Protein AF-A0A0U3JK70-F1 (afdb_monomer_lite)

Structure (mmCIF, N/CA/C/O backbone):
data_AF-A0A0U3JK70-F1
#
_entry.id   AF-A0A0U3JK70-F1
#
loop_
_atom_site.group_PDB
_atom_site.id
_atom_site.type_symbol
_atom_site.label_atom_id
_atom_site.label_alt_id
_atom_site.label_comp_id
_atom_site.label_asym_id
_atom_site.label_entity_id
_atom_site.label_seq_id
_atom_site.pdbx_PDB_ins_code
_atom_site.Cartn_x
_atom_site.Cartn_y
_atom_site.Cartn_z
_atom_site.occupancy
_atom_site.B_iso_or_equiv
_atom_site.auth_seq_id
_atom_site.auth_comp_id
_atom_s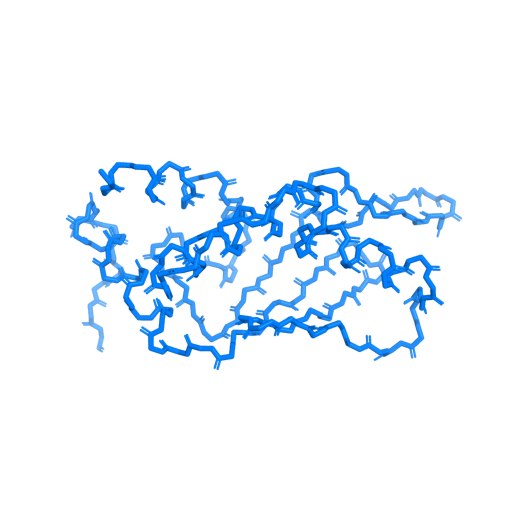ite.auth_asym_id
_atom_site.auth_atom_id
_atom_site.pdbx_PDB_model_num
ATOM 1 N N . MET A 1 1 ? -8.112 -0.170 21.995 1.00 52.09 1 MET A N 1
ATOM 2 C CA . MET A 1 1 ? -8.188 -0.505 20.551 1.00 52.09 1 MET A CA 1
ATOM 3 C C . MET A 1 1 ? -7.997 0.710 19.644 1.00 52.09 1 MET A C 1
ATOM 5 O O . MET A 1 1 ? -7.230 0.596 18.703 1.00 52.09 1 MET A O 1
ATOM 9 N N . GLN A 1 2 ? -8.614 1.867 19.923 1.00 51.53 2 GLN A N 1
ATOM 10 C CA . GLN A 1 2 ? -8.512 3.052 19.049 1.00 51.53 2 GLN A CA 1
ATOM 11 C C . GLN A 1 2 ? -7.090 3.645 18.944 1.00 51.53 2 GLN A C 1
ATOM 13 O O . GLN A 1 2 ? -6.647 3.930 17.838 1.00 51.53 2 GLN A O 1
ATOM 18 N N . GLN A 1 3 ? -6.336 3.716 20.051 1.00 54.97 3 GLN A N 1
ATOM 19 C CA . GLN A 1 3 ? -4.959 4.243 20.063 1.00 54.97 3 GLN A CA 1
ATOM 20 C C . GLN A 1 3 ? -3.994 3.472 19.139 1.00 54.97 3 GLN A C 1
ATOM 22 O O . GLN A 1 3 ? -3.217 4.075 18.411 1.00 54.97 3 GLN A O 1
ATOM 27 N N . CYS A 1 4 ? -4.116 2.138 19.094 1.00 61.06 4 CYS A N 1
ATOM 28 C CA . CYS A 1 4 ? -3.256 1.273 18.281 1.00 61.06 4 CYS A CA 1
ATOM 29 C C . CYS A 1 4 ? -3.411 1.549 16.778 1.00 61.06 4 CYS A C 1
ATOM 31 O O . CYS A 1 4 ? -2.422 1.613 16.058 1.00 61.06 4 CYS A O 1
ATOM 33 N N . LEU A 1 5 ? -4.641 1.786 16.308 1.00 62.62 5 LEU A N 1
ATOM 34 C CA . LEU A 1 5 ? -4.906 2.100 14.902 1.00 62.62 5 LEU A CA 1
ATOM 35 C C . LEU A 1 5 ? -4.256 3.423 14.469 1.00 62.62 5 LEU A C 1
ATOM 37 O O . LEU A 1 5 ? -3.823 3.561 13.331 1.00 62.62 5 LEU A O 1
ATOM 41 N N . ILE A 1 6 ? -4.186 4.392 15.379 1.00 63.00 6 ILE A N 1
ATOM 42 C CA . ILE A 1 6 ? -3.623 5.719 15.111 1.00 63.00 6 ILE A CA 1
ATOM 43 C C . ILE A 1 6 ? -2.108 5.669 15.084 1.00 63.00 6 ILE A C 1
ATOM 45 O O . ILE A 1 6 ? -1.506 6.336 14.252 1.00 63.00 6 ILE A O 1
ATOM 49 N N . ASP A 1 7 ? -1.496 4.877 15.960 1.00 63.75 7 ASP A N 1
ATOM 50 C CA . ASP A 1 7 ? -0.049 4.681 15.944 1.00 63.75 7 ASP A CA 1
ATOM 51 C C . ASP A 1 7 ? 0.389 3.984 14.645 1.00 63.75 7 ASP A C 1
ATOM 53 O O . ASP A 1 7 ? 1.389 4.376 14.050 1.00 63.75 7 ASP A O 1
ATOM 57 N N . ILE A 1 8 ? -0.425 3.051 14.133 1.00 61.69 8 ILE A N 1
ATOM 58 C CA . ILE A 1 8 ? -0.244 2.439 12.805 1.00 61.69 8 ILE A CA 1
ATOM 59 C C . ILE A 1 8 ? -0.448 3.470 11.689 1.00 61.69 8 ILE A C 1
ATOM 61 O O . ILE A 1 8 ? 0.314 3.530 10.732 1.00 61.69 8 ILE A O 1
ATOM 65 N N . PHE A 1 9 ? -1.466 4.323 11.800 1.00 63.47 9 PHE A N 1
ATOM 66 C CA . PHE A 1 9 ? -1.684 5.376 10.812 1.00 63.47 9 PHE A CA 1
ATOM 67 C C . PHE A 1 9 ? -0.523 6.384 10.793 1.00 63.47 9 PHE A C 1
ATOM 69 O O . PHE A 1 9 ? -0.108 6.821 9.727 1.00 63.47 9 PHE A O 1
ATOM 76 N N . LYS A 1 10 ? 0.057 6.720 11.949 1.00 60.62 10 LYS A N 1
ATOM 77 C CA . LYS A 1 10 ? 1.260 7.560 12.044 1.00 60.62 10 LYS A CA 1
ATOM 78 C C . LYS A 1 10 ? 2.514 6.888 11.489 1.00 60.62 10 LYS A C 1
ATOM 80 O O . LYS A 1 10 ? 3.381 7.606 11.003 1.00 60.62 10 LYS A O 1
ATOM 85 N N . SER A 1 11 ? 2.636 5.561 11.593 1.00 58.62 11 SER A N 1
ATOM 86 C CA . SER A 1 11 ? 3.807 4.836 11.078 1.00 58.62 11 SER A CA 1
ATOM 87 C C . SER A 1 11 ? 3.843 4.788 9.550 1.00 58.62 11 SER A C 1
ATOM 89 O O . SER A 1 11 ? 4.911 4.613 8.961 1.00 58.62 11 SER A O 1
ATOM 91 N N . LEU A 1 12 ? 2.707 5.020 8.887 1.00 60.56 12 LEU A N 1
ATOM 92 C CA . LEU A 1 12 ? 2.674 5.228 7.445 1.00 60.56 12 LEU A CA 1
ATOM 93 C C . LEU A 1 12 ? 3.410 6.526 7.096 1.00 60.56 12 LEU A C 1
ATOM 95 O O . LEU A 1 12 ? 3.077 7.600 7.579 1.00 60.56 12 LEU A O 1
ATOM 99 N N . SER A 1 13 ? 4.432 6.438 6.244 1.00 48.38 13 SER A N 1
ATOM 100 C CA . SER A 1 13 ? 5.143 7.624 5.757 1.00 48.38 13 SER A CA 1
ATOM 101 C C . SER A 1 13 ? 4.216 8.451 4.859 1.00 48.38 13 SER A C 1
ATOM 103 O O . SER A 1 13 ? 3.817 8.026 3.770 1.00 48.38 13 SER A O 1
ATOM 105 N N . TRP A 1 14 ? 3.871 9.646 5.336 1.00 60.00 14 TRP A N 1
ATOM 106 C CA . TRP A 1 14 ? 2.978 10.604 4.676 1.00 60.00 14 TRP A CA 1
ATOM 107 C C . TRP A 1 14 ? 3.712 11.578 3.743 1.00 60.00 14 TRP A C 1
ATOM 109 O O . TRP A 1 14 ? 3.085 12.472 3.181 1.00 60.00 14 TRP A O 1
ATOM 119 N N . ASP A 1 15 ? 5.019 11.394 3.526 1.00 45.12 15 ASP A N 1
ATOM 120 C CA . ASP A 1 15 ? 5.921 12.363 2.879 1.00 45.12 15 ASP A CA 1
ATOM 121 C C . ASP A 1 15 ? 5.749 12.506 1.353 1.00 45.12 15 ASP A C 1
ATOM 123 O O . ASP A 1 15 ? 6.667 12.921 0.641 1.00 45.12 15 ASP A O 1
ATOM 127 N N . TYR A 1 16 ? 4.576 12.179 0.804 1.00 45.62 16 TYR A N 1
ATOM 128 C CA . TYR A 1 16 ? 4.290 12.381 -0.613 1.00 45.62 16 TYR A CA 1
ATOM 129 C C . TYR A 1 16 ? 3.266 13.491 -0.826 1.00 45.62 16 TYR A C 1
ATOM 131 O O . TYR A 1 16 ? 2.175 13.457 -0.272 1.00 45.62 16 TYR A O 1
ATOM 139 N N . LYS A 1 17 ? 3.577 14.432 -1.727 1.00 43.09 17 LYS A N 1
ATOM 140 C CA . LYS A 1 17 ? 2.769 15.633 -2.030 1.00 43.09 17 LYS A CA 1
ATOM 141 C C . LYS A 1 17 ? 1.305 15.345 -2.418 1.00 43.09 17 LYS A C 1
ATOM 143 O O . LYS A 1 17 ? 0.475 16.243 -2.357 1.00 43.09 17 LYS A O 1
ATOM 148 N N . THR A 1 18 ? 0.990 14.121 -2.852 1.00 42.41 18 THR A N 1
ATOM 149 C CA . THR A 1 18 ? -0.378 13.687 -3.200 1.00 42.41 18 THR A CA 1
ATOM 150 C C . THR A 1 18 ? -1.055 12.835 -2.128 1.00 42.41 18 THR A C 1
ATOM 152 O O . THR A 1 18 ? -2.223 12.491 -2.295 1.00 42.41 18 THR A O 1
ATOM 155 N N . ASN A 1 19 ? -0.340 12.441 -1.076 1.00 56.12 19 ASN A N 1
ATOM 156 C CA . ASN A 1 19 ? -0.942 11.774 0.068 1.00 56.12 19 ASN A CA 1
ATOM 157 C C . ASN A 1 19 ? -1.524 12.870 0.962 1.00 56.12 19 ASN A C 1
ATOM 159 O O . ASN A 1 19 ? -0.834 13.822 1.316 1.00 56.12 19 ASN A O 1
ATOM 163 N N . ASN A 1 20 ? -2.808 12.766 1.293 1.00 56.31 20 ASN A N 1
ATOM 164 C CA . ASN A 1 20 ? -3.383 13.636 2.304 1.00 56.31 20 ASN A CA 1
ATOM 165 C C . ASN A 1 20 ? -2.997 13.043 3.671 1.00 56.31 20 ASN A C 1
ATOM 167 O O . ASN A 1 20 ? -3.394 11.908 3.938 1.00 56.31 20 ASN A O 1
ATOM 171 N N . PRO A 1 21 ? -2.247 13.762 4.529 1.00 57.66 21 PRO A N 1
ATOM 172 C CA . PRO A 1 21 ? -1.811 13.248 5.832 1.00 57.66 21 PRO A CA 1
ATOM 173 C C . PRO A 1 21 ? -2.977 12.937 6.785 1.00 57.66 21 PRO A C 1
ATOM 175 O O . PRO A 1 21 ? -2.769 12.409 7.872 1.00 57.66 21 PRO A O 1
ATOM 178 N N . CYS A 1 22 ? -4.205 13.276 6.389 1.00 60.12 22 CYS A N 1
ATOM 179 C CA . CYS A 1 22 ? -5.388 13.242 7.234 1.00 60.12 22 CYS A CA 1
ATOM 180 C C . CYS A 1 22 ? -6.447 12.251 6.734 1.00 60.12 22 CYS A C 1
ATOM 182 O O . CYS A 1 22 ? -7.416 11.999 7.446 1.00 60.12 22 CYS A O 1
ATOM 184 N N . MET A 1 23 ? -6.296 11.698 5.521 1.00 68.44 23 MET A N 1
ATOM 185 C CA . MET A 1 23 ? -7.207 10.684 4.983 1.00 68.44 23 MET A CA 1
ATOM 186 C C . MET A 1 23 ? -6.609 9.904 3.809 1.00 68.44 23 MET A C 1
ATOM 188 O O . MET A 1 23 ? -5.914 10.443 2.946 1.00 68.44 23 MET A O 1
ATOM 192 N N . PHE A 1 24 ? -6.988 8.639 3.699 1.00 77.12 24 PHE A N 1
ATOM 193 C CA . PHE A 1 24 ? -6.820 7.864 2.483 1.00 77.12 24 PHE A CA 1
ATOM 194 C C . PHE A 1 24 ? -7.811 8.322 1.409 1.00 77.12 24 PHE A C 1
ATOM 196 O O . PHE A 1 24 ? -9.027 8.302 1.601 1.00 77.12 24 PHE A O 1
ATOM 203 N N . GLY A 1 25 ? -7.281 8.707 0.248 1.00 78.44 25 GLY A N 1
ATOM 204 C CA . GLY A 1 25 ? -8.067 8.817 -0.980 1.00 78.44 25 GLY A CA 1
ATOM 205 C C . GLY A 1 25 ? -8.285 7.448 -1.638 1.00 78.44 25 GLY A C 1
ATOM 206 O O . GLY A 1 25 ? -7.957 6.407 -1.080 1.00 78.44 25 GLY A O 1
ATOM 207 N N . LYS A 1 26 ? -8.763 7.437 -2.890 1.00 83.88 26 LYS A N 1
ATOM 208 C CA . LYS A 1 26 ? -8.925 6.202 -3.693 1.00 83.88 26 LYS A CA 1
ATOM 209 C C . LYS A 1 26 ? -7.611 5.427 -3.902 1.00 83.88 26 LYS A C 1
ATOM 211 O O . LYS A 1 26 ? -7.615 4.218 -4.131 1.00 83.88 26 LYS A O 1
ATOM 216 N N . ARG A 1 27 ? -6.488 6.142 -3.889 1.00 88.06 27 ARG A N 1
ATOM 217 C CA . ARG A 1 27 ? -5.148 5.631 -4.172 1.00 88.06 27 ARG A CA 1
ATOM 218 C C . ARG A 1 27 ? -4.131 6.429 -3.367 1.00 88.06 27 ARG A C 1
ATOM 220 O O . ARG A 1 27 ? -4.299 7.640 -3.239 1.00 88.06 27 ARG A O 1
ATOM 227 N N . ILE A 1 28 ? -3.068 5.775 -2.913 1.00 88.12 28 ILE A N 1
ATOM 228 C CA . ILE A 1 28 ? -1.900 6.430 -2.308 1.00 88.12 28 ILE A CA 1
ATOM 229 C C . ILE A 1 28 ? -0.622 6.082 -3.069 1.00 88.12 28 ILE A C 1
ATOM 231 O O . ILE A 1 28 ? -0.592 5.150 -3.883 1.00 88.12 28 ILE A O 1
ATOM 235 N N . ILE A 1 29 ? 0.433 6.849 -2.814 1.00 88.44 29 ILE A N 1
ATOM 236 C CA . ILE A 1 29 ? 1.771 6.588 -3.343 1.00 88.44 29 ILE A CA 1
ATOM 237 C C . ILE A 1 29 ? 2.696 6.248 -2.178 1.00 88.44 29 ILE A C 1
ATOM 239 O O . ILE A 1 29 ? 2.770 7.003 -1.213 1.00 88.44 29 ILE A O 1
ATOM 243 N N . ILE A 1 30 ? 3.410 5.130 -2.290 1.00 87.06 30 ILE A N 1
ATOM 244 C CA . ILE A 1 30 ? 4.442 4.715 -1.336 1.00 87.06 30 ILE A CA 1
ATOM 245 C C . ILE A 1 30 ? 5.810 4.854 -1.999 1.00 87.06 30 ILE A C 1
ATOM 247 O O . ILE A 1 30 ? 6.014 4.395 -3.128 1.00 87.06 30 ILE A O 1
ATOM 251 N N . ALA A 1 31 ? 6.748 5.485 -1.298 1.00 86.75 31 ALA A N 1
ATOM 252 C CA . ALA A 1 31 ? 8.155 5.524 -1.668 1.00 86.75 31 ALA A CA 1
ATOM 253 C C . ALA A 1 31 ? 9.050 5.626 -0.407 1.00 86.75 31 ALA A C 1
ATOM 255 O O . ALA A 1 31 ? 8.656 6.288 0.555 1.00 86.75 31 ALA A O 1
ATOM 256 N N . PRO A 1 32 ? 10.238 4.996 -0.403 1.00 88.94 32 PRO A N 1
ATOM 257 C CA . PRO A 1 32 ? 10.592 3.886 -1.285 1.00 88.94 32 PRO A CA 1
ATOM 258 C C . PRO A 1 32 ? 9.748 2.637 -0.961 1.00 88.94 32 PRO A C 1
ATOM 260 O O . PRO A 1 32 ? 9.451 2.353 0.193 1.00 88.94 32 PRO A O 1
ATOM 263 N N . LEU A 1 33 ? 9.345 1.905 -1.999 1.00 93.75 33 LEU A N 1
ATOM 264 C CA . LEU A 1 33 ? 8.950 0.494 -1.915 1.00 93.75 33 LEU A CA 1
ATOM 265 C C . LEU A 1 33 ? 10.144 -0.412 -2.258 1.00 93.75 33 LEU A C 1
ATOM 267 O O . LEU A 1 33 ? 10.283 -1.506 -1.722 1.00 93.75 33 LEU A O 1
ATOM 271 N N . LEU A 1 34 ? 10.988 0.042 -3.187 1.00 95.56 34 LEU A N 1
ATOM 272 C CA . LEU A 1 34 ? 12.175 -0.673 -3.638 1.00 95.56 34 LEU A CA 1
ATOM 273 C C . LEU A 1 34 ? 13.412 0.179 -3.361 1.00 95.56 34 LEU A C 1
ATOM 275 O O . LEU A 1 34 ? 13.384 1.395 -3.571 1.00 95.56 34 LEU A O 1
ATOM 279 N N . ASP A 1 35 ? 14.497 -0.481 -2.982 1.00 95.19 35 ASP A N 1
ATOM 280 C CA . ASP A 1 35 ? 15.829 0.102 -2.979 1.00 95.19 35 ASP A CA 1
ATOM 281 C C . ASP A 1 35 ? 16.361 0.098 -4.413 1.00 95.19 35 ASP A C 1
ATOM 283 O O . ASP A 1 35 ? 16.296 -0.915 -5.118 1.00 95.19 35 ASP A O 1
ATOM 287 N N . VAL A 1 36 ? 16.861 1.250 -4.862 1.00 94.75 36 VAL A N 1
ATOM 288 C CA . VAL A 1 36 ? 17.366 1.446 -6.225 1.00 94.75 36 VAL A CA 1
ATOM 289 C C . VAL A 1 36 ? 18.814 1.914 -6.151 1.00 94.75 36 VAL A C 1
ATOM 291 O O . VAL A 1 36 ? 19.100 3.017 -5.682 1.00 94.75 36 VAL A O 1
ATOM 294 N N . TRP A 1 37 ? 19.738 1.084 -6.631 1.00 94.81 37 TRP A N 1
ATOM 295 C CA . TRP A 1 37 ? 21.164 1.405 -6.671 1.00 94.81 37 TRP A CA 1
ATOM 296 C C . TRP A 1 37 ? 21.537 2.132 -7.963 1.00 94.81 37 TRP A C 1
ATOM 298 O O . TRP A 1 37 ? 20.895 1.977 -9.002 1.00 94.81 37 TRP A O 1
ATOM 308 N N . ARG A 1 38 ? 22.651 2.880 -7.934 1.00 92.69 38 ARG A N 1
ATOM 309 C CA . ARG A 1 38 ? 23.187 3.579 -9.121 1.00 92.69 38 ARG A CA 1
ATOM 310 C C . ARG A 1 38 ? 23.496 2.641 -10.293 1.00 92.69 38 ARG A C 1
ATOM 312 O O . ARG A 1 38 ? 23.446 3.077 -11.435 1.00 92.69 38 ARG A O 1
ATOM 319 N N . SER A 1 39 ? 23.793 1.370 -10.017 1.00 92.50 39 SER A N 1
ATOM 320 C CA . SER A 1 39 ? 24.020 0.332 -11.031 1.00 92.50 39 SER A CA 1
ATOM 321 C C . SER A 1 39 ? 22.752 -0.078 -11.791 1.00 92.50 39 SER A C 1
ATOM 323 O O . SER A 1 39 ? 22.839 -0.853 -12.737 1.00 92.50 39 SER A O 1
ATOM 325 N N . GLY A 1 40 ? 21.574 0.393 -11.371 1.00 87.94 40 GLY A N 1
ATOM 326 C CA . GLY A 1 40 ? 20.285 -0.073 -11.879 1.00 87.94 40 GLY A CA 1
ATOM 327 C C . GLY A 1 40 ? 19.807 -1.374 -11.231 1.00 87.94 40 GLY A C 1
ATOM 328 O O . GLY A 1 40 ? 18.721 -1.843 -11.567 1.00 87.94 40 GLY A O 1
ATOM 329 N N . TRP A 1 41 ? 20.577 -1.943 -10.293 1.00 91.38 41 TRP A N 1
ATOM 330 C CA . TRP A 1 41 ? 20.087 -3.033 -9.454 1.00 91.38 41 TRP A CA 1
ATOM 331 C C . TRP A 1 41 ? 18.946 -2.530 -8.568 1.00 91.38 41 TRP A C 1
ATOM 333 O O . TRP A 1 41 ? 18.983 -1.399 -8.072 1.00 91.38 41 TRP A O 1
ATOM 343 N N . VAL A 1 42 ? 17.928 -3.370 -8.398 1.00 94.38 42 VAL A N 1
ATOM 344 C CA . VAL A 1 42 ? 16.746 -3.081 -7.589 1.00 94.38 42 VAL A CA 1
ATOM 345 C C . VAL A 1 42 ? 16.447 -4.250 -6.669 1.00 94.38 42 VAL A C 1
ATOM 347 O O . VAL A 1 42 ? 16.641 -5.410 -7.034 1.00 94.38 42 VAL A O 1
ATOM 350 N N . ARG A 1 43 ? 15.936 -3.940 -5.485 1.00 95.00 43 ARG A N 1
ATOM 351 C CA . ARG A 1 43 ? 15.494 -4.932 -4.508 1.00 95.00 43 ARG A CA 1
ATOM 352 C C . ARG A 1 43 ? 14.264 -4.406 -3.791 1.00 95.00 43 ARG A C 1
ATOM 354 O O . ARG A 1 43 ? 14.132 -3.201 -3.603 1.00 95.00 43 ARG A O 1
ATOM 361 N N . PHE A 1 44 ? 13.387 -5.302 -3.364 1.00 94.31 44 PHE A N 1
ATOM 362 C CA . PHE A 1 44 ? 12.357 -4.947 -2.403 1.00 94.31 44 PHE A CA 1
ATOM 363 C C . PHE A 1 44 ? 12.990 -4.450 -1.095 1.00 94.31 44 PHE A C 1
ATOM 365 O O . PHE A 1 44 ? 13.880 -5.112 -0.552 1.00 94.31 44 PHE A O 1
ATO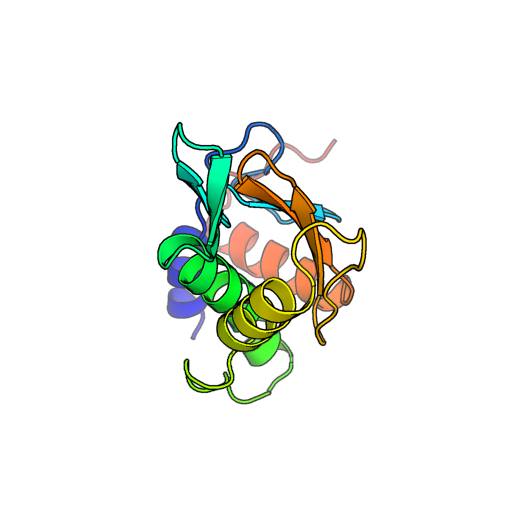M 372 N N . SER A 1 45 ? 12.589 -3.264 -0.626 1.00 93.38 45 SER A N 1
ATOM 373 C CA . SER A 1 45 ? 13.202 -2.663 0.560 1.00 93.38 45 SER A CA 1
ATOM 374 C C . SER A 1 45 ? 12.521 -3.147 1.838 1.00 93.38 45 SER A C 1
ATOM 376 O O . SER A 1 45 ? 11.311 -3.385 1.872 1.00 93.38 45 SER A O 1
ATOM 378 N N . SER A 1 46 ? 13.285 -3.259 2.927 1.00 90.81 46 SER A N 1
ATOM 379 C CA . SER A 1 46 ? 12.722 -3.600 4.243 1.00 90.81 46 SER A CA 1
ATOM 380 C C . SER A 1 46 ? 11.724 -2.545 4.734 1.00 90.81 46 SER A C 1
ATOM 382 O O . SER A 1 46 ? 10.728 -2.878 5.366 1.00 90.81 46 SER A O 1
ATOM 384 N N . ASP A 1 47 ? 11.958 -1.275 4.403 1.00 87.62 47 ASP A N 1
ATOM 385 C CA . ASP A 1 47 ? 11.038 -0.173 4.695 1.00 87.62 47 ASP A CA 1
ATOM 386 C C . ASP A 1 47 ? 9.741 -0.278 3.871 1.00 87.62 47 ASP A C 1
ATOM 388 O O . ASP A 1 47 ? 8.642 -0.128 4.403 1.00 87.62 47 ASP A O 1
ATOM 392 N N . GLY A 1 48 ? 9.848 -0.637 2.588 1.00 89.81 48 GLY A N 1
ATOM 393 C CA . GLY A 1 48 ? 8.705 -0.912 1.722 1.00 89.81 48 GLY A CA 1
ATOM 394 C C . GLY A 1 48 ? 7.838 -2.051 2.254 1.00 89.81 48 GLY A C 1
ATOM 395 O O . GLY A 1 48 ? 6.614 -1.928 2.275 1.00 89.81 48 GLY A O 1
ATOM 396 N N . HIS A 1 49 ? 8.466 -3.119 2.751 1.00 91.38 49 HIS A N 1
ATOM 397 C CA . HIS A 1 49 ? 7.781 -4.231 3.411 1.00 91.38 49 HIS A CA 1
ATOM 398 C C . HIS A 1 49 ? 6.968 -3.763 4.619 1.00 91.38 49 HIS A C 1
ATOM 400 O O . HIS A 1 49 ? 5.759 -3.989 4.678 1.00 91.38 49 HIS A O 1
ATOM 406 N N . THR A 1 50 ? 7.611 -3.056 5.550 1.00 88.88 50 THR A N 1
ATOM 407 C CA . THR A 1 50 ? 6.957 -2.530 6.755 1.00 88.88 50 THR A CA 1
ATOM 408 C C . THR A 1 50 ? 5.800 -1.598 6.406 1.00 88.88 50 THR A C 1
ATOM 410 O O . THR A 1 50 ? 4.719 -1.740 6.968 1.00 88.88 50 THR A O 1
ATOM 413 N N . LYS A 1 51 ? 5.967 -0.702 5.424 1.00 88.94 51 LYS A N 1
ATOM 414 C CA . LYS A 1 51 ? 4.902 0.215 4.982 1.00 88.94 51 LYS A CA 1
ATOM 415 C C . LYS A 1 51 ? 3.677 -0.515 4.438 1.00 88.94 51 LYS A C 1
ATOM 417 O O . LYS A 1 51 ? 2.557 -0.075 4.680 1.00 88.94 51 LYS A O 1
ATOM 422 N N . ILE A 1 52 ? 3.868 -1.606 3.697 1.00 93.06 52 ILE A N 1
ATOM 423 C CA . ILE A 1 52 ? 2.756 -2.403 3.161 1.00 93.06 52 ILE A CA 1
ATOM 424 C C . ILE A 1 52 ? 2.025 -3.142 4.283 1.00 93.06 52 ILE A C 1
ATOM 426 O O . ILE A 1 52 ? 0.794 -3.141 4.308 1.00 93.06 52 ILE A O 1
ATOM 430 N N . ASP A 1 53 ? 2.758 -3.711 5.237 1.00 91.69 53 ASP A N 1
ATOM 431 C CA . ASP A 1 53 ? 2.161 -4.421 6.371 1.00 91.69 53 ASP A CA 1
ATOM 432 C C . ASP A 1 53 ? 1.421 -3.476 7.319 1.00 91.69 53 ASP A C 1
ATOM 434 O O . ASP A 1 53 ? 0.294 -3.761 7.736 1.00 91.69 53 ASP A O 1
ATOM 438 N N . ASP A 1 54 ? 2.010 -2.319 7.608 1.00 87.50 54 ASP A N 1
ATOM 439 C CA . ASP A 1 54 ? 1.367 -1.259 8.379 1.00 87.50 54 ASP A CA 1
ATOM 440 C C . ASP A 1 54 ? 0.128 -0.720 7.657 1.00 87.50 54 ASP A C 1
ATOM 442 O O . ASP A 1 54 ? -0.885 -0.452 8.303 1.00 87.50 54 ASP A O 1
ATOM 446 N N . LEU A 1 55 ? 0.148 -0.639 6.321 1.00 89.25 55 LEU A N 1
ATOM 447 C CA . LEU A 1 55 ? -1.015 -0.217 5.540 1.00 89.25 55 LEU A CA 1
ATOM 448 C C . LEU A 1 55 ? -2.142 -1.248 5.595 1.00 89.25 55 LEU A C 1
ATOM 450 O O . LEU A 1 55 ? -3.309 -0.868 5.670 1.00 89.25 55 LEU A O 1
ATOM 454 N N . ALA A 1 56 ? -1.816 -2.538 5.535 1.00 92.19 56 ALA A N 1
ATOM 455 C CA . ALA A 1 56 ? -2.804 -3.610 5.517 1.00 92.19 56 ALA A CA 1
ATOM 456 C C . ALA A 1 56 ? -3.439 -3.849 6.895 1.00 92.19 56 ALA A C 1
ATOM 458 O O . ALA A 1 56 ? -4.618 -4.202 6.986 1.00 92.19 56 ALA A O 1
ATOM 459 N N . ARG A 1 57 ? -2.692 -3.632 7.983 1.00 89.94 57 ARG A N 1
ATOM 460 C CA . ARG A 1 57 ? -3.112 -3.964 9.353 1.00 89.94 57 ARG A CA 1
ATOM 461 C C . ARG A 1 57 ? -4.472 -3.366 9.768 1.00 89.94 57 ARG A C 1
ATOM 463 O O . ARG A 1 57 ? -5.298 -4.131 10.270 1.00 89.94 57 ARG A O 1
ATOM 470 N N . PRO A 1 58 ? -4.779 -2.072 9.539 1.00 87.75 58 PRO A N 1
ATOM 471 C CA . PRO A 1 58 ? -6.091 -1.493 9.838 1.00 87.75 58 PRO A CA 1
ATOM 472 C C . PRO A 1 58 ? -7.249 -2.196 9.127 1.00 87.75 58 PRO A C 1
ATOM 474 O O . PRO A 1 58 ? -8.331 -2.315 9.697 1.00 87.75 58 PRO A O 1
ATOM 477 N N . PHE A 1 59 ? -7.028 -2.685 7.904 1.00 92.81 59 PHE A N 1
ATOM 478 C CA . PHE A 1 59 ? -8.058 -3.387 7.146 1.00 92.81 59 PHE A CA 1
ATOM 479 C C . PHE A 1 59 ? -8.382 -4.738 7.775 1.00 92.81 59 PHE A C 1
ATOM 481 O O . PHE A 1 59 ? -9.554 -4.992 8.027 1.00 92.81 59 PHE A O 1
ATOM 488 N N . TYR A 1 60 ? -7.373 -5.550 8.114 1.00 93.88 60 TYR A N 1
ATOM 489 C CA . TYR A 1 60 ? -7.592 -6.820 8.820 1.00 93.88 60 TYR A CA 1
ATOM 490 C C . TYR A 1 60 ? -8.361 -6.607 10.130 1.00 93.88 60 TYR A C 1
ATOM 492 O O . TYR A 1 60 ? -9.347 -7.297 10.384 1.00 93.88 60 TYR A O 1
ATOM 500 N N . VAL A 1 61 ? -7.967 -5.602 10.920 1.00 89.88 61 VAL A N 1
ATOM 501 C CA . VAL A 1 61 ? -8.626 -5.279 12.196 1.00 89.88 61 VAL A CA 1
ATOM 502 C C . VAL A 1 61 ? -10.094 -4.891 11.992 1.00 89.88 61 VAL A C 1
ATOM 504 O O . VAL A 1 61 ? -10.965 -5.395 12.698 1.00 89.88 61 VAL A O 1
ATOM 507 N N . LEU A 1 62 ? -10.392 -4.012 11.031 1.00 89.69 62 LEU A N 1
ATOM 508 C CA . LEU A 1 62 ? -11.766 -3.562 10.767 1.00 89.69 62 LEU A CA 1
ATOM 509 C C . LEU A 1 62 ? -12.638 -4.618 10.084 1.00 89.69 62 LEU A C 1
ATOM 511 O O . LEU A 1 62 ? -13.862 -4.561 10.205 1.00 89.69 62 LEU A O 1
ATOM 515 N N . ASP A 1 63 ?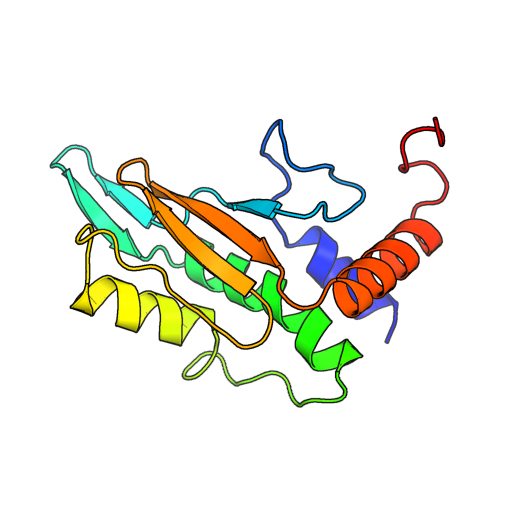 -12.018 -5.559 9.381 1.00 93.69 63 ASP A N 1
ATOM 516 C CA . ASP A 1 63 ? -12.662 -6.720 8.766 1.00 93.69 63 ASP A CA 1
ATOM 517 C C . ASP A 1 63 ? -12.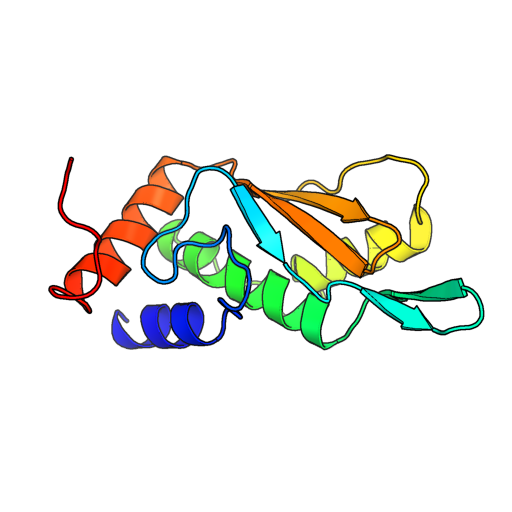825 -7.888 9.761 1.00 93.69 63 ASP A C 1
ATOM 519 O O . ASP A 1 63 ? -13.314 -8.955 9.400 1.00 93.69 63 ASP A O 1
ATOM 523 N N . GLY A 1 64 ? -12.410 -7.712 11.024 1.00 92.75 64 GLY A N 1
ATOM 524 C CA . GLY A 1 64 ? -12.524 -8.731 12.073 1.00 92.75 64 GLY A CA 1
ATOM 525 C C . GLY A 1 64 ? -11.631 -9.955 11.851 1.00 92.75 64 GLY A C 1
ATOM 526 O O . GLY A 1 64 ? -11.899 -11.020 12.405 1.00 92.75 64 GLY A O 1
ATOM 527 N N . ARG A 1 65 ? -10.583 -9.823 11.032 1.00 93.94 65 ARG A N 1
ATOM 528 C CA . ARG A 1 65 ? -9.627 -10.887 10.717 1.00 93.94 65 ARG A CA 1
ATOM 529 C C . ARG A 1 65 ? -8.353 -10.744 11.543 1.00 93.94 65 ARG A C 1
ATOM 531 O O . ARG A 1 65 ? -7.926 -9.644 11.889 1.00 93.94 65 ARG A O 1
ATOM 538 N N . ASN A 1 66 ? -7.698 -11.874 11.797 1.00 91.75 66 ASN A N 1
ATOM 539 C CA . ASN A 1 66 ? -6.368 -11.866 12.396 1.00 91.75 66 ASN A CA 1
ATOM 540 C C . ASN A 1 66 ? -5.360 -11.242 11.428 1.00 91.75 66 ASN A C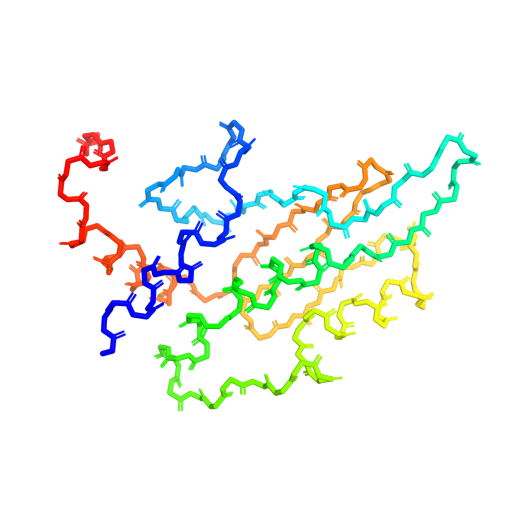 1
ATOM 542 O O . ASN A 1 66 ? -5.327 -11.585 10.245 1.00 91.75 66 ASN A O 1
ATOM 546 N N . VAL A 1 67 ? -4.522 -10.350 11.953 1.00 90.88 67 VAL A N 1
ATOM 547 C CA . VAL A 1 67 ? -3.399 -9.781 11.205 1.00 90.88 67 VAL A CA 1
ATOM 548 C C . VAL A 1 67 ? -2.386 -10.905 10.943 1.00 90.88 67 VAL A C 1
ATOM 550 O O . VAL A 1 67 ? -2.007 -11.591 11.897 1.00 90.88 67 VAL A O 1
ATOM 553 N N . PRO A 1 68 ? -1.960 -11.129 9.688 1.00 91.81 68 PRO A N 1
ATOM 554 C CA . PRO A 1 68 ? -1.008 -12.188 9.365 1.00 91.81 68 PRO A CA 1
ATOM 555 C C . PRO A 1 68 ? 0.363 -11.950 10.018 1.00 91.81 68 PRO A C 1
ATOM 557 O O . PRO A 1 68 ? 0.791 -10.807 10.185 1.00 91.81 68 PRO A O 1
ATOM 560 N N . ASP A 1 69 ? 1.067 -13.040 10.347 1.00 91.81 69 ASP A N 1
ATOM 561 C CA . ASP A 1 69 ? 2.485 -12.989 10.732 1.00 91.81 69 ASP A CA 1
ATOM 562 C C . ASP A 1 69 ? 3.327 -12.410 9.587 1.00 91.81 69 ASP A C 1
ATOM 564 O O . ASP A 1 69 ? 3.009 -12.613 8.412 1.00 91.81 69 ASP A O 1
ATOM 568 N N . TYR A 1 70 ? 4.434 -11.742 9.922 1.00 86.56 70 TYR A N 1
ATOM 569 C CA . TYR A 1 70 ? 5.287 -11.049 8.951 1.00 86.56 70 TYR A CA 1
ATOM 570 C C . TYR A 1 70 ? 5.817 -11.961 7.829 1.00 86.56 70 TYR A C 1
ATOM 572 O O . TYR A 1 70 ? 6.168 -11.471 6.764 1.00 86.56 70 TYR A O 1
ATOM 580 N N . ARG A 1 71 ? 5.885 -13.286 8.038 1.00 88.44 71 ARG A N 1
ATOM 581 C CA . ARG A 1 71 ? 6.352 -14.252 7.023 1.00 88.44 71 ARG A CA 1
ATOM 582 C C . ARG A 1 71 ? 5.346 -14.508 5.906 1.00 88.44 71 ARG A C 1
ATOM 584 O O . ARG A 1 71 ? 5.722 -14.993 4.845 1.00 88.44 71 ARG A O 1
ATOM 591 N N . VAL A 1 72 ? 4.070 -14.247 6.169 1.00 93.94 72 VAL A N 1
ATOM 592 C CA . VAL A 1 72 ? 2.949 -14.490 5.246 1.00 93.94 72 VAL A CA 1
ATOM 593 C C . VAL A 1 72 ? 2.090 -13.236 5.071 1.00 93.94 72 VAL A C 1
ATOM 595 O O . VAL A 1 72 ? 0.944 -13.313 4.620 1.00 93.94 72 VAL A O 1
ATOM 598 N N . SER A 1 73 ? 2.638 -12.082 5.449 1.00 95.31 73 SER A N 1
ATOM 599 C CA . SER A 1 73 ? 1.995 -10.784 5.340 1.00 95.31 73 SER A CA 1
ATOM 600 C C . SER A 1 73 ? 1.878 -10.334 3.884 1.00 95.31 73 SER A C 1
ATOM 602 O O . SER A 1 73 ? 2.428 -10.947 2.964 1.00 95.31 73 SER A O 1
ATOM 604 N N . ASP A 1 74 ? 1.128 -9.260 3.646 1.00 96.75 74 ASP A N 1
ATOM 605 C CA . ASP A 1 74 ? 0.973 -8.732 2.291 1.00 96.75 74 ASP A CA 1
ATOM 606 C C . ASP A 1 74 ? 2.278 -8.107 1.770 1.00 96.75 74 ASP A C 1
ATOM 608 O O . ASP A 1 74 ? 2.531 -8.168 0.566 1.00 96.75 74 ASP A O 1
ATOM 612 N N . GLY A 1 75 ? 3.149 -7.611 2.656 1.00 96.00 75 GLY A N 1
ATOM 613 C CA . GLY A 1 75 ? 4.526 -7.238 2.340 1.00 96.00 75 GLY A CA 1
ATOM 614 C C . GLY A 1 75 ? 5.350 -8.430 1.856 1.00 96.00 75 GLY A C 1
ATOM 615 O O . GLY A 1 75 ? 5.971 -8.341 0.797 1.00 96.00 75 GLY A O 1
ATOM 616 N N . ALA A 1 76 ? 5.283 -9.570 2.552 1.00 96.56 76 ALA A N 1
ATOM 617 C CA . ALA A 1 76 ? 6.029 -10.773 2.178 1.00 96.56 76 ALA A CA 1
ATOM 618 C C . ALA A 1 76 ? 5.549 -11.350 0.839 1.00 96.56 76 ALA A C 1
ATOM 620 O O . ALA A 1 76 ? 6.351 -11.717 -0.022 1.00 96.56 76 ALA A O 1
ATOM 621 N N . LYS A 1 77 ? 4.228 -11.373 0.623 1.00 97.75 77 LYS A N 1
ATOM 622 C CA . LYS A 1 77 ? 3.633 -11.782 -0.659 1.00 97.75 77 LYS A CA 1
ATOM 623 C C . LYS A 1 77 ? 4.043 -10.849 -1.799 1.00 97.75 77 LYS A C 1
ATOM 625 O O . LYS A 1 77 ? 4.296 -11.323 -2.905 1.00 97.75 77 LYS A O 1
ATOM 630 N N . LEU A 1 78 ? 4.104 -9.539 -1.553 1.00 97.75 78 LEU A N 1
ATOM 631 C CA . LEU A 1 78 ? 4.524 -8.565 -2.557 1.00 97.75 78 LEU A CA 1
ATOM 632 C C . LEU A 1 78 ? 6.023 -8.675 -2.878 1.00 97.75 78 LEU A C 1
ATOM 634 O O . LEU A 1 78 ? 6.385 -8.540 -4.045 1.00 97.75 78 LEU A O 1
ATOM 638 N N . ASP A 1 79 ? 6.880 -8.950 -1.893 1.00 97.00 79 ASP A N 1
ATOM 639 C CA . ASP A 1 79 ? 8.313 -9.203 -2.111 1.00 97.00 79 ASP A CA 1
ATOM 640 C C . ASP A 1 79 ? 8.530 -10.462 -2.969 1.00 97.00 79 ASP A C 1
ATOM 642 O O . ASP A 1 79 ? 9.214 -10.423 -3.996 1.00 97.00 79 ASP A O 1
ATOM 646 N N . ALA A 1 80 ? 7.847 -11.562 -2.631 1.00 97.25 80 ALA A N 1
ATOM 647 C CA . ALA A 1 80 ? 7.862 -12.782 -3.438 1.00 97.25 80 ALA A CA 1
ATOM 648 C C . ALA A 1 80 ? 7.366 -12.515 -4.872 1.00 97.25 80 ALA A C 1
ATOM 650 O O . ALA A 1 80 ? 8.035 -12.859 -5.849 1.00 97.25 80 ALA A O 1
ATOM 651 N N . PHE A 1 81 ? 6.245 -11.800 -5.011 1.00 97.88 81 PHE A N 1
ATOM 652 C CA . PHE A 1 81 ? 5.718 -11.399 -6.313 1.00 97.88 81 PHE A CA 1
ATOM 653 C C . PHE A 1 81 ? 6.711 -10.539 -7.103 1.00 97.88 81 PHE A C 1
ATOM 655 O O . PHE A 1 81 ? 6.865 -10.733 -8.310 1.00 97.88 81 PHE A O 1
ATOM 662 N N . PHE A 1 82 ? 7.380 -9.582 -6.457 1.00 96.88 82 PHE A N 1
ATOM 663 C CA . PHE A 1 82 ? 8.394 -8.747 -7.095 1.00 96.88 82 PHE A CA 1
ATOM 664 C C . PHE A 1 82 ? 9.583 -9.589 -7.562 1.00 96.88 82 PHE A C 1
ATOM 666 O O . PHE A 1 82 ? 10.015 -9.443 -8.705 1.00 96.88 82 PHE A O 1
ATOM 673 N N . SER A 1 83 ? 10.061 -10.506 -6.723 1.00 95.19 83 SER A N 1
ATOM 674 C CA . SER A 1 83 ? 11.166 -11.412 -7.039 1.00 95.19 83 SER A CA 1
ATOM 675 C C . SER A 1 83 ? 10.895 -12.223 -8.310 1.00 95.19 83 SER A C 1
ATOM 677 O O . SER A 1 83 ? 11.765 -12.300 -9.176 1.00 95.19 83 SER A O 1
ATOM 679 N N . GLU A 1 84 ? 9.672 -12.728 -8.480 1.00 96.69 84 GLU A N 1
ATOM 680 C CA . GLU A 1 84 ? 9.260 -13.517 -9.650 1.00 96.69 84 GLU A CA 1
ATOM 681 C C . GLU A 1 84 ? 8.981 -12.686 -10.912 1.00 96.69 84 GLU A C 1
ATOM 683 O O . GLU A 1 84 ? 9.163 -13.169 -12.030 1.00 96.69 84 GLU A O 1
ATOM 688 N N . ASN A 1 85 ? 8.485 -11.455 -10.761 1.00 96.31 85 ASN A N 1
ATOM 689 C CA . ASN A 1 85 ? 7.905 -10.706 -11.881 1.00 96.31 85 ASN A CA 1
ATOM 690 C C . ASN A 1 85 ? 8.735 -9.497 -12.317 1.00 96.31 85 ASN A C 1
ATOM 692 O O . ASN A 1 85 ? 8.663 -9.110 -13.488 1.00 96.31 85 ASN A O 1
ATOM 696 N N . GLN A 1 86 ? 9.538 -8.919 -11.420 1.00 93.31 86 GLN A N 1
ATOM 697 C CA . GLN A 1 86 ? 10.333 -7.716 -11.672 1.00 93.31 86 GLN A CA 1
ATOM 698 C C . GLN A 1 86 ? 9.477 -6.660 -12.406 1.00 93.31 86 GLN A C 1
ATOM 700 O O . GLN A 1 86 ? 8.302 -6.479 -12.108 1.00 93.31 86 GLN A O 1
ATOM 705 N N . PHE A 1 87 ? 10.004 -5.964 -13.414 1.00 94.31 87 PHE A N 1
ATOM 706 C CA . PHE A 1 87 ? 9.251 -4.943 -14.156 1.00 94.31 87 PHE A CA 1
ATOM 707 C C . PHE A 1 87 ? 8.541 -5.478 -15.413 1.00 94.31 87 PHE A C 1
ATOM 709 O O . PHE A 1 87 ? 8.607 -4.842 -16.465 1.00 94.31 87 PHE A O 1
ATOM 716 N N . ASN A 1 88 ? 7.852 -6.621 -15.322 1.00 93.88 88 ASN A N 1
ATOM 717 C CA . ASN A 1 88 ? 7.094 -7.204 -16.444 1.00 93.88 88 ASN A CA 1
ATOM 718 C C . ASN A 1 88 ? 5.688 -6.597 -16.659 1.00 93.88 88 ASN A C 1
ATOM 720 O O . ASN A 1 88 ? 4.950 -7.033 -17.539 1.00 93.88 88 ASN A O 1
ATOM 724 N N . GLY A 1 89 ? 5.306 -5.595 -15.861 1.00 90.94 89 GLY A N 1
ATOM 725 C CA . GLY A 1 89 ? 4.040 -4.868 -15.997 1.00 90.94 89 GLY A CA 1
ATOM 726 C C . GLY A 1 89 ? 2.839 -5.498 -15.287 1.00 90.94 89 GLY A C 1
ATOM 727 O O . GLY A 1 89 ? 1.773 -4.872 -15.270 1.00 90.94 89 GLY A O 1
ATOM 728 N N . LYS A 1 90 ? 2.993 -6.676 -14.668 1.00 96.31 90 LYS A N 1
ATOM 729 C CA . LYS A 1 90 ? 1.954 -7.257 -13.812 1.00 96.31 90 LYS A CA 1
ATOM 730 C C . LYS A 1 90 ? 1.727 -6.409 -12.558 1.00 96.31 90 LYS A C 1
ATOM 732 O O . LYS A 1 90 ? 2.605 -5.685 -12.090 1.00 96.31 90 LYS A O 1
ATOM 737 N N . VAL A 1 91 ? 0.517 -6.514 -12.023 1.00 97.75 91 VAL A N 1
ATOM 738 C CA . VAL A 1 91 ? 0.070 -5.819 -10.813 1.00 97.75 91 VAL A CA 1
ATOM 739 C C . VAL A 1 91 ? -0.095 -6.859 -9.716 1.00 97.75 91 VAL A C 1
ATOM 741 O O . VAL A 1 91 ? -0.661 -7.922 -9.963 1.00 97.75 91 VAL A O 1
ATOM 744 N N . PHE A 1 92 ? 0.425 -6.567 -8.527 1.00 98.25 92 PHE A N 1
ATOM 745 C CA . PHE A 1 92 ? 0.174 -7.399 -7.358 1.00 98.25 92 PHE A CA 1
ATOM 746 C C . PHE A 1 92 ? -1.206 -7.077 -6.790 1.00 98.25 92 PHE A C 1
ATOM 748 O O . PHE A 1 92 ? -1.608 -5.915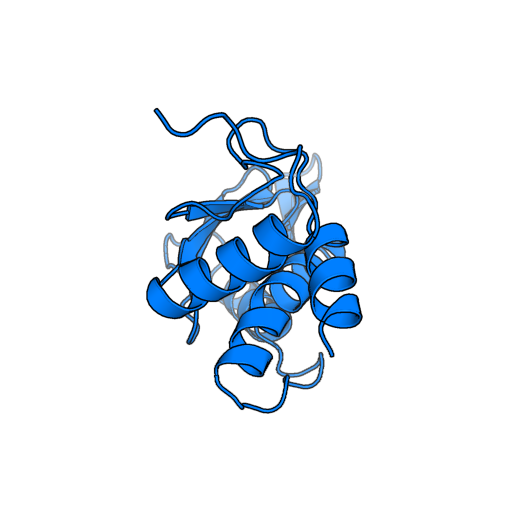 -6.737 1.00 98.25 92 PHE A O 1
ATOM 755 N N . GLU A 1 93 ? -1.920 -8.097 -6.342 1.00 97.81 93 GLU A N 1
ATOM 756 C CA . GLU A 1 93 ? -3.293 -7.995 -5.871 1.00 97.81 93 GLU A CA 1
ATOM 757 C C . GLU A 1 93 ? -3.407 -8.728 -4.527 1.00 97.81 93 GLU A C 1
ATOM 759 O O . GLU A 1 93 ? -3.086 -9.911 -4.447 1.00 97.81 93 GLU A O 1
ATOM 764 N N . CYS A 1 94 ? -3.891 -8.050 -3.484 1.00 95.88 94 CYS A N 1
ATOM 765 C CA . CYS A 1 94 ? -4.294 -8.675 -2.218 1.00 95.88 94 CYS A CA 1
ATOM 766 C C . CYS A 1 94 ? -5.770 -8.370 -1.912 1.00 95.88 94 CYS A C 1
ATOM 768 O O . CYS A 1 94 ? -6.466 -7.756 -2.728 1.00 95.88 94 CYS A O 1
ATOM 770 N N . ASP A 1 95 ? -6.260 -8.787 -0.745 1.00 96.56 95 ASP A N 1
ATOM 771 C CA . ASP A 1 95 ? -7.666 -8.627 -0.350 1.00 96.56 95 ASP A CA 1
ATOM 772 C C . ASP A 1 95 ? -8.106 -7.153 -0.292 1.00 96.56 95 ASP A C 1
ATOM 774 O O . ASP A 1 95 ? -9.236 -6.816 -0.655 1.00 96.56 95 ASP A O 1
ATOM 778 N N . TYR A 1 96 ? -7.208 -6.254 0.123 1.00 96.38 96 TYR A N 1
ATOM 779 C CA . TYR A 1 96 ? -7.560 -4.869 0.448 1.00 96.38 96 TYR A CA 1
ATOM 780 C C . TYR A 1 96 ? -7.123 -3.843 -0.598 1.00 96.38 96 TYR A C 1
ATOM 782 O O . TYR A 1 96 ? -7.745 -2.782 -0.715 1.00 96.38 96 TYR A O 1
ATOM 790 N N . PHE A 1 97 ? -6.094 -4.141 -1.391 1.00 96.88 97 PHE A N 1
ATOM 791 C CA . PHE A 1 97 ? -5.569 -3.221 -2.396 1.00 96.88 97 PHE A CA 1
ATOM 792 C C . PHE A 1 97 ? -4.818 -3.933 -3.528 1.00 96.88 97 PHE A C 1
ATOM 794 O O . PHE A 1 97 ? -4.528 -5.127 -3.474 1.00 96.88 97 PHE A O 1
ATOM 801 N N . SER A 1 98 ? -4.520 -3.173 -4.578 1.00 98.00 98 SER A N 1
ATOM 802 C CA . SER A 1 98 ? -3.603 -3.551 -5.650 1.00 98.00 98 SER A CA 1
ATOM 803 C C . SER A 1 98 ? -2.356 -2.678 -5.632 1.00 98.00 98 SER A C 1
ATOM 805 O O . SER A 1 98 ? -2.414 -1.511 -5.229 1.00 98.00 98 SER A O 1
ATOM 807 N N . VAL A 1 99 ? -1.226 -3.228 -6.074 1.00 97.31 99 VAL A N 1
ATOM 808 C CA . VAL A 1 99 ? 0.076 -2.555 -6.063 1.00 97.31 99 VAL A CA 1
ATOM 809 C C . VAL A 1 99 ? 0.703 -2.584 -7.447 1.00 97.31 99 VAL A C 1
ATOM 811 O O . VAL A 1 99 ? 1.064 -3.635 -7.979 1.00 97.31 99 VAL A O 1
ATOM 814 N N . ARG A 1 100 ? 0.885 -1.390 -8.017 1.00 97.44 100 ARG A N 1
ATOM 815 C CA . ARG A 1 100 ? 1.687 -1.171 -9.223 1.00 97.44 100 ARG A CA 1
ATOM 816 C C . ARG A 1 100 ? 2.961 -0.432 -8.844 1.00 97.44 100 ARG A C 1
ATOM 818 O O . ARG A 1 100 ? 2.893 0.708 -8.391 1.00 97.44 100 ARG A O 1
ATOM 825 N N . TYR A 1 101 ? 4.111 -1.053 -9.062 1.00 95.81 101 TYR A N 1
ATOM 826 C CA . TYR A 1 101 ? 5.419 -0.494 -8.722 1.00 95.81 101 TYR A CA 1
ATOM 827 C C . TYR A 1 101 ? 6.208 -0.061 -9.962 1.00 95.81 101 TYR A C 1
ATOM 829 O O . TYR A 1 101 ? 5.945 -0.493 -11.085 1.00 95.81 101 TYR A O 1
ATOM 837 N N . TYR A 1 102 ? 7.156 0.852 -9.757 1.00 94.38 102 TYR A N 1
ATOM 838 C CA . TYR A 1 102 ? 7.869 1.555 -10.821 1.00 94.38 102 TYR A CA 1
ATOM 839 C C . TYR A 1 102 ? 9.379 1.509 -10.595 1.00 94.38 102 TYR A C 1
ATOM 841 O O . TYR A 1 102 ? 9.842 1.532 -9.458 1.00 94.38 102 TYR A O 1
ATOM 849 N N . LYS A 1 103 ? 10.158 1.547 -11.686 1.00 93.44 103 LYS A N 1
ATOM 850 C CA . LYS A 1 103 ? 11.635 1.490 -11.666 1.00 93.44 103 LYS A CA 1
ATOM 851 C C . LYS A 1 103 ? 12.308 2.551 -10.792 1.00 93.44 103 LYS A C 1
ATOM 853 O O . LYS A 1 103 ? 13.413 2.337 -10.320 1.00 93.44 103 LYS A O 1
ATOM 858 N N . LYS A 1 104 ? 11.629 3.674 -10.539 1.00 92.25 104 LYS A N 1
ATOM 859 C CA . LYS A 1 104 ? 12.088 4.722 -9.614 1.00 92.25 104 LYS A CA 1
ATOM 860 C C . LYS A 1 104 ? 11.936 4.361 -8.125 1.00 92.25 104 LYS A C 1
ATOM 862 O O . LYS A 1 104 ? 12.087 5.231 -7.279 1.00 92.25 104 LYS A O 1
ATOM 867 N N . GLY A 1 105 ? 11.549 3.124 -7.813 1.00 92.38 105 GLY A N 1
ATOM 868 C CA . GLY A 1 105 ? 11.382 2.612 -6.454 1.00 92.38 105 GLY A CA 1
ATOM 869 C C . GLY A 1 105 ? 10.074 2.994 -5.765 1.00 92.38 105 GLY A C 1
ATOM 870 O O . GLY A 1 105 ? 9.893 2.681 -4.597 1.00 92.38 105 GLY A O 1
ATOM 871 N N . SER A 1 106 ? 9.141 3.647 -6.460 1.00 93.25 106 SER A N 1
ATOM 872 C CA . SER A 1 106 ? 7.824 4.009 -5.920 1.00 93.25 106 SER A CA 1
ATOM 873 C C . SER A 1 106 ? 6.748 2.991 -6.287 1.00 93.25 106 SER A C 1
ATOM 875 O O . SER A 1 106 ? 6.847 2.348 -7.335 1.00 93.25 106 SER A O 1
ATOM 877 N N . ALA A 1 107 ? 5.645 2.979 -5.545 1.00 94.00 107 ALA A N 1
ATOM 878 C CA . ALA A 1 107 ? 4.444 2.239 -5.900 1.00 94.00 107 ALA A CA 1
ATOM 879 C C . ALA A 1 107 ? 3.160 3.049 -5.751 1.00 94.00 107 ALA A C 1
ATOM 881 O O . ALA A 1 107 ? 3.048 3.953 -4.929 1.00 94.00 107 ALA A O 1
ATOM 882 N N . HIS A 1 108 ? 2.186 2.700 -6.580 1.00 94.06 108 HIS A N 1
ATOM 883 C CA . HIS A 1 108 ? 0.811 3.153 -6.495 1.00 94.06 108 HIS A CA 1
ATOM 884 C C . HIS A 1 108 ? -0.032 2.050 -5.867 1.00 94.06 108 HIS A C 1
ATOM 886 O O . HIS A 1 108 ? -0.082 0.942 -6.407 1.00 94.06 108 HIS A O 1
ATOM 892 N N . ILE A 1 109 ? -0.715 2.383 -4.775 1.00 94.44 109 ILE A N 1
ATOM 893 C CA . ILE A 1 109 ? -1.606 1.472 -4.058 1.00 94.44 109 ILE A CA 1
ATOM 894 C C . ILE A 1 109 ? -3.047 1.887 -4.312 1.00 94.44 109 ILE A C 1
ATOM 896 O O . ILE A 1 109 ? -3.417 3.007 -3.963 1.00 94.44 109 ILE A O 1
ATOM 900 N N . THR A 1 110 ? -3.854 1.018 -4.917 1.00 95.56 110 THR A N 1
ATOM 901 C CA . THR A 1 110 ? -5.275 1.298 -5.185 1.00 95.56 110 THR A CA 1
ATOM 902 C C . THR A 1 110 ? -6.144 0.445 -4.278 1.00 95.56 110 THR A C 1
ATOM 904 O O . THR A 1 110 ? -6.060 -0.779 -4.328 1.00 95.56 110 THR A O 1
ATOM 907 N N . PHE A 1 111 ? -6.982 1.074 -3.455 1.00 94.94 111 PHE A N 1
ATOM 908 C CA . PHE A 1 111 ? -7.825 0.351 -2.502 1.00 94.94 111 PHE A CA 1
ATOM 909 C C . PHE A 1 111 ? -9.014 -0.333 -3.184 1.00 94.94 111 PHE A C 1
ATOM 911 O O . PHE A 1 111 ? -9.610 0.215 -4.113 1.00 94.94 111 PHE A O 1
ATOM 918 N N . LYS A 1 112 ? -9.378 -1.518 -2.685 1.00 96.31 112 LYS A N 1
ATOM 919 C CA . LYS A 1 112 ? -10.502 -2.339 -3.172 1.00 96.31 112 LYS A CA 1
ATOM 920 C C . LYS A 1 112 ? -11.733 -2.305 -2.271 1.00 96.31 112 LYS A C 1
ATOM 922 O O . LYS A 1 112 ? -12.817 -2.656 -2.722 1.00 96.31 112 LYS A O 1
ATOM 927 N N . ARG A 1 113 ? -11.557 -1.917 -1.006 1.00 95.00 113 ARG A N 1
ATOM 928 C CA . ARG A 1 113 ? -12.591 -1.933 0.041 1.00 95.00 113 ARG A CA 1
ATOM 929 C C . ARG A 1 113 ? -12.908 -0.503 0.502 1.00 95.00 113 ARG A C 1
ATOM 931 O O . ARG A 1 113 ? -12.444 -0.099 1.570 1.00 95.00 113 ARG A O 1
ATOM 938 N N . PRO A 1 114 ? -13.603 0.310 -0.320 1.00 91.75 114 PRO A N 1
ATOM 939 C CA . PRO A 1 114 ? -13.848 1.725 -0.026 1.00 91.75 114 PRO A CA 1
ATOM 940 C C . PRO A 1 114 ? -14.592 1.946 1.298 1.00 91.75 114 PRO A C 1
ATOM 942 O O . PRO A 1 114 ? -14.329 2.927 1.986 1.00 91.75 114 PRO A O 1
ATOM 945 N N . GLU A 1 115 ? -15.449 1.014 1.704 1.00 93.69 115 GLU A N 1
ATOM 946 C CA . GLU A 1 115 ? -16.165 1.056 2.977 1.00 93.69 115 GLU A CA 1
ATOM 947 C C . GLU A 1 115 ? -15.234 0.897 4.190 1.00 93.69 115 GLU A C 1
ATOM 949 O O . GLU A 1 115 ? -15.468 1.489 5.243 1.00 93.69 115 GLU A O 1
ATOM 954 N N . LEU A 1 116 ? -14.147 0.127 4.055 1.00 92.38 116 LEU A N 1
ATOM 955 C CA . LEU A 1 116 ? -13.121 0.023 5.096 1.00 92.38 116 LEU A CA 1
ATOM 956 C C . LEU A 1 116 ? -12.224 1.260 5.098 1.00 92.38 116 LEU A C 1
ATOM 958 O O . LEU A 1 116 ? -11.895 1.764 6.168 1.00 92.38 116 LEU A O 1
ATOM 962 N N . VAL A 1 117 ? -11.894 1.795 3.919 1.00 90.56 117 VAL A N 1
ATOM 963 C CA . VAL A 1 117 ? -11.163 3.066 3.787 1.00 90.56 117 VAL A CA 1
ATOM 964 C C . VAL A 1 117 ? -11.909 4.198 4.497 1.00 90.56 117 VAL A C 1
ATOM 966 O O . VAL A 1 117 ? -11.307 4.942 5.269 1.00 90.56 117 VAL A O 1
ATOM 969 N N . GLU A 1 118 ? -13.222 4.303 4.294 1.00 88.69 118 GLU A N 1
ATOM 970 C CA . GLU A 1 118 ? -14.057 5.308 4.953 1.00 88.69 118 GLU A CA 1
ATOM 971 C C . GLU A 1 118 ? -14.052 5.148 6.480 1.00 88.69 118 GLU A C 1
ATOM 973 O O . GLU A 1 118 ? -13.867 6.129 7.201 1.00 88.69 118 GLU A O 1
ATOM 978 N N . LYS A 1 119 ? -14.167 3.916 6.993 1.00 88.88 119 LYS A N 1
ATOM 979 C CA . LYS A 1 119 ? -14.051 3.649 8.437 1.00 88.88 119 LYS A CA 1
ATOM 980 C C . LYS A 1 119 ? -12.693 4.076 8.996 1.00 88.88 119 LYS A C 1
ATOM 982 O O . LYS A 1 119 ? -12.659 4.692 10.059 1.00 88.88 119 LYS A O 1
ATOM 987 N N . ILE A 1 120 ? -11.594 3.788 8.294 1.00 85.94 120 ILE A N 1
ATOM 988 C CA . ILE A 1 120 ? -10.254 4.227 8.713 1.00 85.94 120 ILE A CA 1
ATOM 989 C C . ILE A 1 120 ? -10.194 5.756 8.752 1.00 85.94 120 ILE A C 1
ATOM 991 O O . ILE A 1 120 ? -9.797 6.324 9.767 1.00 85.94 120 ILE A O 1
ATOM 995 N N . ASN A 1 121 ? -10.658 6.425 7.695 1.00 84.00 121 ASN A N 1
ATOM 996 C CA . ASN A 1 121 ? -10.687 7.885 7.626 1.00 84.00 121 ASN A CA 1
ATOM 997 C C . ASN A 1 121 ? -11.514 8.503 8.760 1.00 84.00 121 ASN A C 1
ATOM 999 O O . ASN A 1 121 ? -11.075 9.473 9.370 1.00 84.00 121 ASN A O 1
ATOM 1003 N N . ASN A 1 122 ? -12.670 7.924 9.094 1.00 82.75 122 ASN A N 1
ATOM 1004 C CA . ASN A 1 122 ? -13.508 8.390 10.202 1.00 82.75 122 ASN A CA 1
ATOM 1005 C C . ASN A 1 122 ? -12.815 8.225 11.565 1.00 82.75 122 ASN A C 1
ATOM 1007 O O . ASN A 1 122 ? -12.936 9.095 12.432 1.00 82.75 122 ASN A O 1
ATOM 1011 N N . LEU A 1 123 ? -12.056 7.142 11.759 1.00 78.00 123 LEU A N 1
ATOM 1012 C CA . LEU A 1 123 ? -11.281 6.913 12.984 1.00 78.00 123 LEU A CA 1
ATOM 1013 C C . LEU A 1 123 ? -10.129 7.915 13.125 1.00 78.00 123 LEU A C 1
ATOM 1015 O O . LEU A 1 123 ? -9.918 8.445 14.219 1.00 78.00 123 LEU A O 1
ATOM 1019 N N . VAL A 1 124 ? -9.440 8.219 12.023 1.00 73.88 124 VAL A N 1
ATOM 1020 C CA . VAL A 1 124 ? -8.386 9.245 11.956 1.00 73.88 124 VAL A CA 1
ATOM 1021 C C . VAL A 1 124 ? -8.971 10.633 12.224 1.00 73.88 124 VAL A C 1
ATOM 1023 O O . VAL A 1 124 ? -8.493 11.341 13.107 1.00 73.88 124 VAL A O 1
ATOM 1026 N N . ALA A 1 125 ? -10.055 10.993 11.535 1.00 73.00 125 ALA A N 1
ATOM 1027 C CA . ALA A 1 125 ? -10.772 12.257 11.700 1.00 73.00 125 ALA A CA 1
ATOM 1028 C C . ALA A 1 125 ? -11.214 12.506 13.149 1.00 73.00 125 ALA A C 1
ATOM 1030 O O . ALA A 1 125 ? -11.049 13.607 13.670 1.00 73.00 125 ALA A O 1
ATOM 1031 N N . SER A 1 126 ? -11.725 11.466 13.815 1.00 70.81 126 SER A N 1
ATOM 1032 C CA . SER A 1 126 ? -12.178 11.546 15.210 1.00 70.81 126 SER A CA 1
ATOM 1033 C C . SER A 1 126 ? -11.040 11.854 16.191 1.00 70.81 126 SER A C 1
ATOM 1035 O O . SER A 1 126 ? -11.293 12.398 17.261 1.00 70.81 126 SER A O 1
ATOM 1037 N N . HIS A 1 127 ? -9.792 11.529 15.839 1.00 64.50 127 HIS A N 1
ATOM 1038 C CA . HIS A 1 127 ? -8.622 11.776 16.687 1.00 64.50 127 HIS A CA 1
ATOM 1039 C C . HIS A 1 127 ? -7.854 13.050 16.321 1.00 64.50 127 HIS A C 1
ATOM 1041 O O . HIS A 1 127 ? -7.095 13.551 17.149 1.00 64.50 127 HIS A O 1
ATOM 1047 N N . TYR A 1 128 ? -8.082 13.611 15.130 1.00 60.66 128 TYR A N 1
ATOM 1048 C CA . TYR A 1 128 ? -7.498 14.881 14.694 1.00 60.66 128 TYR A CA 1
ATOM 1049 C C . TYR A 1 128 ? -8.571 15.855 14.187 1.00 60.66 128 TYR A C 1
ATOM 1051 O O . TYR A 1 128 ? -8.606 16.167 12.992 1.00 60.66 128 TYR A O 1
ATOM 1059 N N . PRO A 1 129 ? -9.423 16.398 15.077 1.00 57.41 129 PRO A N 1
ATOM 1060 C CA . PRO A 1 129 ? -10.525 17.278 14.682 1.00 57.41 129 PRO A CA 1
ATOM 1061 C C . PRO A 1 129 ? -10.075 18.564 13.961 1.00 57.41 129 PRO A C 1
ATOM 1063 O O . PRO A 1 129 ? -10.882 19.186 13.280 1.00 57.41 129 PRO A O 1
ATOM 1066 N N . GLY A 1 130 ? -8.797 18.953 14.074 1.00 54.66 130 GLY A N 1
ATOM 1067 C CA . GLY A 1 130 ? -8.223 20.135 13.418 1.00 54.66 130 GLY A CA 1
ATOM 1068 C C . GLY A 1 130 ? -7.348 19.870 12.186 1.00 54.66 130 GLY A C 1
ATOM 1069 O O . GLY A 1 130 ? -6.813 20.827 11.637 1.00 54.66 130 GLY A O 1
ATOM 1070 N N . MET A 1 131 ? -7.149 18.612 11.763 1.00 51.50 131 MET A N 1
ATOM 1071 C CA . MET A 1 131 ? -6.257 18.292 10.630 1.00 51.50 131 MET A CA 1
ATOM 1072 C C . MET A 1 131 ? -6.987 18.035 9.310 1.00 51.50 131 MET A C 1
ATOM 1074 O O . MET A 1 131 ? -6.358 18.073 8.256 1.00 51.50 131 MET A O 1
ATOM 1078 N N . LEU A 1 132 ? -8.295 17.782 9.316 1.00 51.56 132 LEU A N 1
ATOM 1079 C CA . LEU A 1 132 ? -9.019 17.600 8.060 1.00 51.56 132 LEU A CA 1
ATOM 1080 C C . LEU A 1 132 ? -9.112 18.938 7.307 1.00 51.56 132 LEU A C 1
ATOM 1082 O O . LEU A 1 132 ? -9.453 19.950 7.924 1.00 51.56 132 LEU A O 1
ATOM 1086 N N . PRO A 1 133 ? -8.844 18.972 5.986 1.00 47.28 133 PRO A N 1
ATOM 1087 C CA . PRO A 1 133 ? -9.136 20.161 5.198 1.00 47.28 133 PRO A CA 1
ATOM 1088 C C . PRO A 1 133 ? -10.629 20.503 5.337 1.00 47.28 133 PRO A C 1
ATOM 1090 O O . PRO A 1 133 ? -11.448 19.583 5.456 1.00 47.28 133 PRO A O 1
ATOM 1093 N N . PRO A 1 134 ? -11.001 21.798 5.347 1.00 41.88 134 PRO A N 1
ATOM 1094 C CA . PRO A 1 134 ? -12.399 22.196 5.430 1.00 41.88 134 PRO A CA 1
ATOM 1095 C C . PRO A 1 134 ? -13.196 21.468 4.346 1.00 41.88 134 PRO A C 1
ATOM 1097 O O . PRO A 1 134 ? -12.748 21.376 3.202 1.00 41.88 134 PRO A O 1
ATOM 1100 N N . ARG A 1 135 ? -14.350 20.907 4.728 1.00 44.00 135 ARG A N 1
ATOM 1101 C CA . ARG A 1 135 ? -15.283 20.294 3.777 1.00 44.00 135 ARG A CA 1
ATOM 1102 C C . ARG A 1 135 ? -15.640 21.355 2.732 1.00 44.00 135 ARG A C 1
ATOM 1104 O O . ARG A 1 135 ? -16.229 22.370 3.098 1.00 44.00 135 ARG A O 1
ATOM 1111 N N . VAL A 1 136 ? -15.232 21.124 1.485 1.00 40.00 136 VAL A N 1
ATOM 1112 C CA . VAL A 1 136 ? -15.647 21.908 0.312 1.00 40.00 136 VAL A CA 1
ATOM 1113 C C . VAL A 1 136 ? -16.908 21.290 -0.263 1.00 40.00 136 VAL A C 1
ATOM 1115 O O . VAL A 1 136 ? -16.948 20.038 -0.323 1.00 40.00 136 VAL A O 1
#

Organism: Klebsiella pneumoniae (NCBI:txid573)

Foldseek 3Di:
DLVVLVVLLVLQDQPDPPRQSQADDQKDKDPQQWDADPVLDIAGDPSNLSNQLSVCVLVCVVVVHDRDDSCPHPSNVVRVVCVVCPPVQDWDDDPFWIWDADSVNMIMTGGDCVVSRVVSSVSSCVVCVPRDDPDD

Radius of gyration: 15.14 Å; chains: 1; bounding box: 40×37×37 Å

pLDDT: mean 82.81, std 16.94, range [40.0, 98.25]

InterPro domains:
  IPR031339 Domain of unknown function DUF4942 [PF13708] (1-129)

Secondary structure (DSSP, 8-state):
-HHHHHHHHHHS---STTSBTTB--SEEEES-SEEE-TTS-EEE-HHHHHHHHHHHHHHHHHTTPPPPPTTSSHHHHHHHHHHHHTTSS--EE-SSEEEEE-TTS-EEEEES-HHHHHHHHHHHHHH-TTTSPP--

Sequence (136 aa):
MQQCLIDIFKSLSWDYKTNNPCMFGKRIIIAPLLDVWRSGWVRFSSDGHTKIDDLARPFYVLDGRNVPDYRVSDGAKLDAFFSENQFNGKVFECDYFSVRYYKKGSAHITFKRPELVEKINNLVASHYPGMLPPRV